Protein AF-A0A2G5C436-F1 (afdb_monomer)

Foldseek 3Di:
DDQPPVNVVVVVVVVVVVVVPPPPPPLPQWEWDKAKAKDWDWDQDPPPRWIKIKIKMKIFGQHQAKWAFKKKAFPQDDPVFKDWPDFDRIDTDGMAGHGGMDMGMTMIITDDFAKGWGFWIKIWTDTPVDPDIDIDTYDTDDIDRGSDPDDPPPPPDPVVVVVVVVVVVVVVVVPD

Mean predicted aligned error: 13.08 Å

Nearest PDB structures (foldseek):
  8b5l-assembly1_v  TM=7.371E-01  e=4.307E-11  Oryctolagus cuniculus
  8b6l-assembly1_F  TM=7.488E-01  e=8.072E-11  Homo sapiens
  8bf9-assembly1_B  TM=5.470E-01  e=1.691E-04  Ovis aries
  8ovb-assembly1_B  TM=5.383E-01  e=3.343E-03  Homo sapiens
  6qud-assembly1_A  TM=4.014E-01  e=1.526E-02  Bifidobacterium bifidum

Secondary structure (DSSP, 8-state):
-PPPHHHHHHHHHHHHHHHHHT-----------EEEEEEEEEEE-TTT--EEEEEEEEEEE-SSS-EEEEEEE-TT--TTTEEEEES-SEEEEEEE-TT-EEEEEEEEEE-S-EEE-PPPPEEEEEETTEEEEEEEEBPPPPPEEET--PPP-----THHHHHHHHHHHHHHTS--

Sequence (176 aa):
MAISKENFLLVVVALMLISCSTLSLAISDVGPFVVVHKKVSLNRLKSSGSEQVSVSIDIYNQGSATAYDVTLTDDSWTPDVFNLVSGNVTTSWERLDAGSLVSHSFVLESQVKGLFYGAPAVVKFRIPTKAALQEAYSTPILPLDILADRAPEKKFEWAKVRTIRKISFIFIHVWN

Solvent-accessible surface area (backbone atoms only — not comparable to full-atom values): 10229 Å² total; per-residue (Å²): 136,84,76,51,73,68,60,48,52,52,50,51,53,52,52,51,55,54,60,66,68,63,74,68,76,80,72,64,91,45,53,51,38,66,47,38,46,50,45,77,48,80,46,74,39,87,88,79,71,44,34,33,39,44,40,39,40,40,40,32,22,75,20,77,30,56,30,29,62,33,33,42,39,43,82,60,72,47,72,90,44,32,45,85,73,41,74,58,61,55,53,75,40,74,61,44,46,50,73,38,76,52,75,49,57,30,34,31,37,52,76,54,72,45,80,41,78,49,62,50,33,41,36,36,30,37,40,97,94,43,93,67,75,44,77,36,58,26,44,68,55,75,70,41,68,33,80,56,95,68,78,81,79,78,74,80,70,74,71,62,62,62,55,55,58,54,55,60,57,57,63,61,71,76,71,124

Organism: Aquilegia coerulea (NCBI:txid218851)

Structure (mmCIF, N/CA/C/O backbone):
data_AF-A0A2G5C436-F1
#
_entry.id   AF-A0A2G5C436-F1
#
loop_
_atom_site.group_PDB
_atom_site.id
_atom_site.type_symbol
_atom_site.label_atom_id
_atom_site.label_alt_id
_atom_site.label_comp_id
_atom_site.label_asym_id
_atom_site.label_entity_id
_atom_site.label_seq_id
_atom_site.pdbx_PDB_ins_code
_atom_site.Cartn_x
_atom_site.Cartn_y
_atom_site.Cartn_z
_atom_site.occupancy
_atom_site.B_iso_or_equiv
_atom_site.auth_seq_id
_atom_site.auth_comp_id
_atom_site.auth_asym_id
_atom_site.auth_atom_id
_atom_site.pdbx_PDB_model_num
ATOM 1 N N . MET A 1 1 ? 65.644 12.732 -14.914 1.00 52.31 1 MET A N 1
ATOM 2 C CA . MET A 1 1 ? 65.004 13.996 -15.336 1.00 52.31 1 MET A CA 1
ATOM 3 C C . MET A 1 1 ? 64.045 14.405 -14.227 1.00 52.31 1 MET A C 1
ATOM 5 O O . MET A 1 1 ? 63.063 13.708 -14.015 1.00 52.31 1 MET A O 1
ATOM 9 N N . ALA A 1 2 ? 64.407 15.402 -13.414 1.00 69.44 2 ALA A N 1
ATOM 10 C CA . ALA A 1 2 ? 63.614 15.808 -12.251 1.00 69.44 2 ALA A CA 1
ATOM 11 C C . ALA A 1 2 ? 62.437 16.681 -12.703 1.00 69.44 2 ALA A C 1
ATOM 13 O O . ALA A 1 2 ? 62.630 17.641 -13.446 1.00 69.44 2 ALA A O 1
ATOM 14 N N . ILE A 1 3 ? 61.224 16.332 -12.279 1.00 71.06 3 ILE A N 1
ATOM 15 C CA . ILE A 1 3 ? 60.027 17.138 -12.535 1.00 71.06 3 ILE A CA 1
ATOM 16 C C . ILE A 1 3 ? 60.117 18.383 -11.642 1.00 71.06 3 ILE A C 1
ATOM 18 O O . ILE A 1 3 ? 60.331 18.266 -10.434 1.00 71.06 3 ILE A O 1
ATOM 22 N N . SER A 1 4 ? 59.999 19.578 -12.227 1.00 81.69 4 SER A N 1
ATOM 23 C CA . SER A 1 4 ? 59.959 20.830 -11.462 1.00 81.69 4 SER A CA 1
ATOM 24 C C . SER A 1 4 ? 58.718 20.864 -10.560 1.00 81.69 4 SER A C 1
ATOM 26 O O . SER A 1 4 ? 57.694 20.259 -10.874 1.00 81.69 4 SER A O 1
ATOM 28 N N . LYS A 1 5 ? 58.782 21.583 -9.431 1.00 75.75 5 LYS A N 1
ATOM 29 C CA . LYS A 1 5 ? 57.663 21.662 -8.469 1.00 75.75 5 LYS A CA 1
ATOM 30 C C . LYS A 1 5 ? 56.346 22.121 -9.114 1.00 75.75 5 LYS A C 1
ATOM 32 O O . LYS A 1 5 ? 55.287 21.633 -8.738 1.00 75.75 5 LYS A O 1
ATOM 37 N N . GLU A 1 6 ? 56.419 23.005 -10.106 1.00 78.81 6 GLU A N 1
ATOM 38 C CA . GLU A 1 6 ? 55.258 23.507 -10.855 1.00 78.81 6 GLU A CA 1
ATOM 39 C C . GLU A 1 6 ? 54.637 22.425 -11.749 1.00 78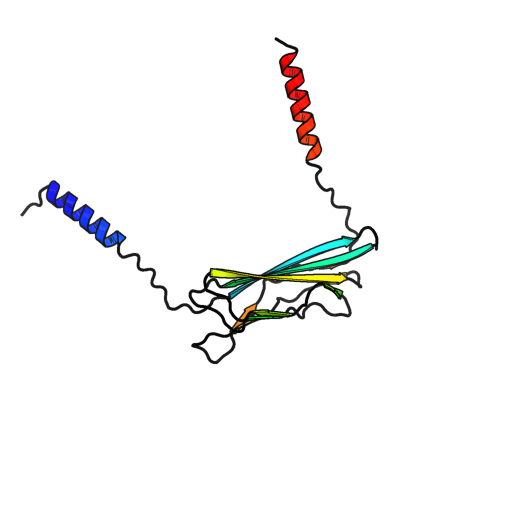.81 6 GLU A C 1
ATOM 41 O O . GLU A 1 6 ? 53.423 22.224 -11.735 1.00 78.81 6 GLU A O 1
ATOM 46 N N . ASN A 1 7 ? 55.468 21.639 -12.440 1.00 78.94 7 ASN A N 1
ATOM 47 C CA . ASN A 1 7 ? 55.005 20.515 -13.255 1.00 78.94 7 ASN A CA 1
ATOM 48 C C . ASN A 1 7 ? 54.437 19.384 -12.384 1.00 78.94 7 ASN A C 1
ATOM 50 O O . ASN A 1 7 ? 53.489 18.715 -12.785 1.00 78.94 7 ASN A O 1
ATOM 54 N N . PHE A 1 8 ? 54.974 19.191 -11.177 1.00 81.06 8 PHE A N 1
ATOM 55 C CA . PHE A 1 8 ? 54.447 18.225 -10.213 1.00 81.06 8 PHE A CA 1
ATOM 56 C C . PHE A 1 8 ? 53.050 18.625 -9.718 1.00 81.06 8 PHE A C 1
ATOM 58 O O . PHE A 1 8 ? 52.150 17.788 -9.679 1.00 81.06 8 PHE A O 1
ATOM 65 N N . LEU A 1 9 ? 52.841 19.909 -9.410 1.00 82.31 9 LEU A N 1
ATOM 66 C CA . LEU A 1 9 ? 51.537 20.426 -8.991 1.00 82.31 9 LEU A CA 1
ATOM 67 C C . LEU A 1 9 ? 50.486 20.278 -10.102 1.00 82.31 9 LEU A C 1
ATOM 69 O O . LEU A 1 9 ? 49.375 19.824 -9.837 1.00 82.31 9 LEU A O 1
ATOM 73 N N . LEU A 1 10 ? 50.848 20.595 -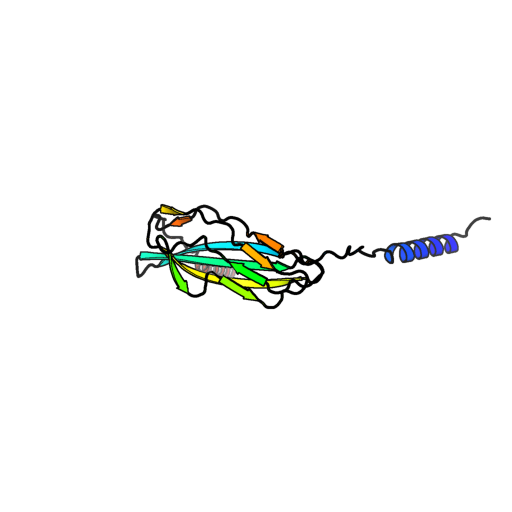11.348 1.00 83.06 10 LEU A N 1
ATOM 74 C CA . LEU A 1 10 ? 49.960 20.438 -12.504 1.00 83.06 10 LEU A CA 1
ATOM 75 C C . LEU A 1 10 ? 49.560 18.975 -12.734 1.00 83.06 10 LEU A C 1
ATOM 77 O O . LEU A 1 10 ? 48.395 18.698 -13.014 1.00 83.06 10 LEU A O 1
ATOM 81 N N . VAL A 1 11 ? 50.489 18.033 -12.555 1.00 84.88 11 VAL A N 1
ATOM 82 C CA . VAL A 1 11 ? 50.205 16.593 -12.659 1.00 84.88 11 VAL A CA 1
ATOM 83 C C . VAL A 1 11 ? 49.250 16.129 -11.555 1.00 84.88 11 VAL A C 1
ATOM 85 O O . VAL A 1 11 ? 48.317 15.380 -11.837 1.00 84.88 11 VAL A O 1
ATOM 88 N N . VAL A 1 12 ? 49.421 16.604 -10.317 1.00 84.44 12 VAL A N 1
ATOM 89 C CA . VAL A 1 12 ? 48.515 16.272 -9.201 1.00 84.44 12 VAL A CA 1
ATOM 90 C C . VAL A 1 12 ? 47.108 16.828 -9.437 1.00 84.44 12 VAL A C 1
ATOM 92 O O . VAL A 1 12 ? 46.127 16.115 -9.226 1.00 84.44 12 VAL A O 1
ATOM 95 N N . VAL A 1 13 ? 46.989 18.066 -9.924 1.00 83.19 13 VAL A N 1
ATOM 96 C CA . VAL A 1 13 ? 45.687 18.670 -10.256 1.00 83.19 13 VAL A CA 1
ATOM 97 C C . VAL A 1 13 ? 45.020 17.932 -11.420 1.00 83.19 13 VAL A C 1
ATOM 99 O O . VAL A 1 13 ? 43.831 17.633 -11.344 1.00 83.19 13 VAL A O 1
ATOM 102 N N . ALA A 1 14 ? 45.769 17.561 -12.460 1.00 80.25 14 ALA A N 1
ATOM 103 C CA . ALA A 1 14 ? 45.238 16.772 -13.570 1.00 80.25 14 ALA A CA 1
ATOM 104 C C . ALA A 1 14 ? 44.733 15.391 -13.106 1.00 80.25 14 ALA A C 1
ATOM 106 O O . ALA A 1 14 ? 43.640 14.979 -13.487 1.00 80.25 14 ALA A O 1
ATOM 107 N N . LEU A 1 15 ? 45.470 14.706 -12.224 1.00 76.94 15 LEU A N 1
ATOM 108 C CA . LEU A 1 15 ? 45.058 13.423 -11.639 1.00 76.94 15 LEU A CA 1
ATOM 109 C C . LEU A 1 15 ? 43.809 13.549 -10.750 1.00 76.94 15 LEU A C 1
ATOM 111 O O . LEU A 1 15 ? 42.947 12.671 -10.788 1.00 76.94 15 LEU A O 1
ATOM 115 N N . MET A 1 16 ? 43.673 14.642 -9.992 1.00 75.81 16 MET A N 1
ATOM 116 C CA . MET A 1 16 ? 42.469 14.963 -9.207 1.00 75.81 16 MET A CA 1
ATOM 117 C C . MET A 1 16 ? 41.248 15.232 -10.100 1.00 75.81 16 MET A C 1
ATOM 119 O O . MET A 1 16 ? 40.149 14.778 -9.796 1.00 75.81 16 MET A O 1
ATOM 123 N N . LEU A 1 17 ? 41.422 15.918 -11.233 1.00 70.75 17 LEU A N 1
ATOM 124 C CA . LEU A 1 17 ? 40.330 16.174 -12.181 1.00 70.75 17 LEU A CA 1
ATOM 125 C C . LEU A 1 17 ? 39.901 14.899 -12.924 1.00 70.75 17 LEU A C 1
ATOM 127 O O . LEU A 1 17 ? 38.705 14.671 -13.105 1.00 70.75 17 LEU A O 1
ATOM 131 N N . ILE A 1 18 ? 40.855 14.035 -13.286 1.00 69.12 18 ILE A N 1
ATOM 132 C CA . ILE A 1 18 ? 40.574 12.735 -13.914 1.00 69.12 18 ILE A CA 1
ATOM 133 C C . ILE A 1 18 ? 39.844 11.813 -12.925 1.00 69.12 18 ILE A C 1
ATOM 135 O O . ILE A 1 18 ? 38.812 11.245 -13.277 1.00 69.12 18 ILE A O 1
ATOM 139 N N . SER A 1 19 ? 40.301 11.726 -11.671 1.00 61.81 19 SER A N 1
ATOM 140 C CA . SER A 1 19 ? 39.638 10.913 -10.634 1.00 61.81 19 SER A CA 1
ATOM 141 C C . SER A 1 19 ? 38.259 11.445 -10.221 1.00 61.81 19 SER A C 1
ATOM 143 O O . SER A 1 19 ? 37.378 10.652 -9.892 1.00 61.81 19 SER A O 1
ATOM 145 N N . CYS A 1 20 ? 38.021 12.758 -10.309 1.00 58.38 20 CYS A N 1
ATOM 146 C CA . CYS A 1 20 ? 36.702 13.352 -10.065 1.00 58.38 20 CYS A CA 1
ATOM 147 C C . CYS A 1 20 ? 35.685 12.998 -11.170 1.00 58.38 20 CYS A C 1
ATOM 149 O O . CYS A 1 20 ? 34.489 12.885 -10.909 1.00 58.38 20 CYS A O 1
ATOM 151 N N . SER A 1 21 ? 36.153 12.756 -12.400 1.00 59.31 21 SER A N 1
ATOM 152 C CA . SER A 1 21 ? 35.287 12.424 -13.543 1.00 59.31 21 SER A CA 1
ATOM 153 C C . SER A 1 21 ? 34.899 10.943 -13.658 1.00 59.31 21 SER A C 1
ATOM 155 O O . SER A 1 21 ? 33.990 10.614 -14.416 1.00 59.31 21 SER A O 1
ATOM 157 N N . THR A 1 22 ? 35.526 10.041 -12.892 1.00 55.06 22 THR A N 1
ATOM 158 C CA . THR A 1 22 ? 35.235 8.594 -12.946 1.00 55.06 22 THR A CA 1
ATOM 159 C C . THR A 1 22 ? 34.167 8.120 -11.961 1.00 55.06 22 THR A C 1
ATOM 161 O O . THR A 1 22 ? 33.984 6.914 -11.812 1.00 55.06 22 THR A O 1
ATOM 164 N N . LEU A 1 23 ? 33.403 9.017 -11.326 1.00 54.59 23 LEU A N 1
ATOM 165 C CA . LEU A 1 23 ? 32.194 8.620 -10.597 1.00 54.59 23 LEU A CA 1
ATOM 166 C C . LEU A 1 23 ? 31.040 8.347 -11.579 1.00 54.59 23 LEU A C 1
ATOM 168 O O . LEU A 1 23 ? 29.970 8.945 -11.505 1.00 54.59 23 LEU A O 1
ATOM 172 N N . SER A 1 24 ? 31.256 7.431 -12.522 1.00 56.19 24 SER A N 1
ATOM 173 C CA . SER A 1 24 ? 30.138 6.737 -13.142 1.00 56.19 24 SER A CA 1
ATOM 174 C C . SER A 1 24 ? 29.608 5.794 -12.071 1.00 56.19 24 SER A C 1
ATOM 176 O O . SER A 1 24 ? 30.211 4.764 -11.771 1.00 56.19 24 SER A O 1
ATOM 178 N N . LEU A 1 25 ? 28.500 6.180 -11.437 1.00 57.94 25 LEU A N 1
ATOM 179 C CA . LEU A 1 25 ? 27.628 5.197 -10.817 1.00 57.94 25 LEU A CA 1
ATOM 180 C C . LEU A 1 25 ? 27.307 4.216 -11.940 1.00 57.94 25 LEU A C 1
ATOM 182 O O . LEU A 1 25 ? 26.608 4.571 -12.888 1.00 57.94 25 LEU A O 1
ATOM 186 N N . ALA A 1 26 ? 27.876 3.015 -11.870 1.00 49.06 26 ALA A N 1
ATOM 187 C CA . ALA A 1 26 ? 27.355 1.889 -12.609 1.00 49.06 26 ALA A CA 1
ATOM 188 C C . ALA A 1 26 ? 25.936 1.687 -12.076 1.00 49.06 26 ALA A C 1
ATOM 190 O O . ALA A 1 26 ? 25.713 0.959 -11.112 1.00 49.06 26 ALA A O 1
ATOM 191 N N . ILE A 1 27 ? 24.982 2.408 -12.663 1.00 55.03 27 ILE A N 1
ATOM 192 C CA . ILE A 1 27 ? 23.582 2.045 -12.627 1.00 55.03 27 ILE A CA 1
ATOM 193 C C . ILE A 1 27 ? 23.584 0.767 -13.460 1.00 55.03 27 ILE A C 1
ATOM 195 O O . ILE A 1 27 ? 23.421 0.793 -14.678 1.00 55.03 27 ILE A O 1
ATOM 199 N N . SER A 1 28 ? 23.895 -0.366 -12.820 1.00 55.19 28 SER A N 1
ATOM 200 C CA . SER A 1 28 ? 23.348 -1.632 -13.284 1.00 55.19 28 SER A CA 1
ATOM 201 C C . SER A 1 28 ? 21.886 -1.334 -13.580 1.00 55.19 28 SER A C 1
ATOM 203 O O . SER A 1 28 ? 21.264 -0.628 -12.796 1.00 55.19 28 SER A O 1
ATOM 205 N N . ASP A 1 29 ? 21.381 -1.738 -1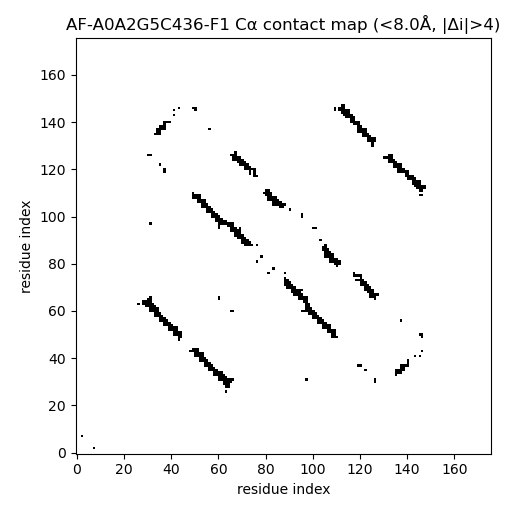4.740 1.00 59.41 29 ASP A N 1
ATOM 206 C CA . ASP A 1 29 ? 19.995 -1.505 -15.147 1.00 59.41 29 ASP A CA 1
ATOM 207 C C . ASP A 1 29 ? 19.063 -2.201 -14.137 1.00 59.41 29 ASP A C 1
ATOM 209 O O . ASP A 1 29 ? 18.643 -3.349 -14.297 1.00 59.41 29 ASP A O 1
ATOM 213 N N . VAL A 1 30 ? 18.873 -1.557 -12.983 1.00 74.69 30 VAL A N 1
ATOM 214 C CA . VAL A 1 30 ? 18.104 -2.062 -11.866 1.00 74.69 30 VAL A CA 1
ATOM 215 C C . VAL A 1 30 ? 16.697 -1.652 -12.232 1.00 74.69 30 VAL A C 1
ATOM 217 O O . VAL A 1 30 ? 16.336 -0.473 -12.200 1.00 74.69 30 VAL A O 1
ATOM 220 N N . GLY A 1 31 ? 15.907 -2.631 -12.661 1.00 90.38 31 GLY A N 1
ATOM 221 C CA . GLY A 1 31 ? 14.485 -2.434 -12.902 1.00 90.38 31 GLY A CA 1
ATOM 222 C C . GLY A 1 31 ? 13.776 -1.774 -11.703 1.00 90.38 31 GLY A C 1
ATOM 223 O O . GLY A 1 31 ? 14.389 -1.486 -10.671 1.00 90.38 31 GLY A O 1
ATOM 224 N N . PRO A 1 32 ? 12.462 -1.537 -11.790 1.00 95.31 32 PRO A N 1
ATOM 225 C CA . PRO A 1 32 ? 11.721 -1.003 -10.652 1.00 95.31 32 PRO A CA 1
ATOM 226 C C . PRO A 1 32 ? 11.972 -1.829 -9.382 1.00 95.31 32 PRO A C 1
ATOM 228 O O . PRO A 1 32 ? 11.980 -3.063 -9.415 1.00 95.31 32 PRO A O 1
ATOM 231 N N . PHE A 1 33 ? 12.149 -1.134 -8.262 1.00 95.31 33 PHE A N 1
ATOM 232 C CA . PHE A 1 33 ? 12.309 -1.729 -6.941 1.00 95.31 33 PHE A CA 1
ATOM 233 C C . PHE A 1 33 ? 11.285 -1.086 -6.013 1.00 95.31 33 PHE A C 1
ATOM 235 O O . PHE A 1 33 ? 11.443 0.052 -5.574 1.00 95.31 33 PHE A O 1
ATOM 242 N N . VAL A 1 34 ? 10.187 -1.802 -5.785 1.00 97.62 34 VAL A N 1
ATOM 243 C CA . VAL A 1 34 ? 9.021 -1.273 -5.080 1.00 97.62 34 VAL A CA 1
ATOM 244 C C . VAL A 1 34 ? 9.143 -1.553 -3.586 1.00 97.62 34 VAL A C 1
ATOM 246 O O . VAL A 1 34 ? 9.252 -2.702 -3.165 1.00 97.62 34 VAL A O 1
ATOM 249 N N . VAL A 1 35 ? 9.090 -0.491 -2.785 1.00 98.06 35 VAL A N 1
ATOM 250 C CA . VAL A 1 35 ? 9.066 -0.536 -1.321 1.00 98.06 35 VAL A CA 1
ATOM 251 C C . VAL A 1 35 ? 7.694 -0.080 -0.846 1.00 98.06 35 VAL A C 1
ATOM 253 O O . VAL A 1 35 ? 7.192 0.951 -1.292 1.00 98.06 35 VAL A O 1
ATOM 256 N N . VAL A 1 36 ? 7.093 -0.839 0.069 1.00 98.56 36 VAL A N 1
ATOM 257 C CA . VAL A 1 36 ? 5.721 -0.609 0.530 1.00 98.56 36 VAL A CA 1
ATOM 258 C C . VAL A 1 36 ? 5.707 -0.449 2.045 1.00 98.56 36 VAL A C 1
ATOM 260 O O . VAL A 1 36 ? 6.200 -1.301 2.785 1.00 98.56 36 VAL A O 1
ATOM 263 N N . HIS A 1 37 ? 5.113 0.636 2.523 1.00 98.25 37 HIS A N 1
ATOM 264 C CA . HIS A 1 37 ? 5.027 0.951 3.943 1.00 98.25 37 HIS A CA 1
ATOM 265 C C . HIS A 1 37 ? 3.567 1.090 4.366 1.00 98.25 37 HIS A C 1
ATOM 267 O O . HIS A 1 37 ? 2.864 1.988 3.908 1.00 98.25 37 HIS A O 1
ATOM 273 N N . LYS A 1 38 ? 3.115 0.195 5.251 1.00 97.69 38 LYS A N 1
ATOM 274 C CA . LYS A 1 38 ? 1.748 0.178 5.787 1.00 97.69 38 LYS A CA 1
ATOM 275 C C . LYS A 1 38 ? 1.743 0.776 7.188 1.00 97.69 38 LYS A C 1
ATOM 277 O O . LYS A 1 38 ? 2.453 0.309 8.077 1.00 97.69 38 LYS A O 1
ATOM 282 N N . LYS A 1 39 ? 0.907 1.792 7.379 1.00 96.69 39 LYS A N 1
ATOM 283 C CA . LYS A 1 39 ? 0.658 2.479 8.649 1.00 96.69 39 LYS A CA 1
ATOM 284 C C . LYS A 1 39 ? -0.793 2.277 9.039 1.00 96.69 39 LYS A C 1
ATOM 286 O O . LYS A 1 39 ? -1.685 2.398 8.198 1.00 96.69 39 LYS A O 1
ATOM 291 N N . VAL A 1 40 ? -1.022 2.027 10.321 1.00 96.38 40 VAL A N 1
ATOM 292 C CA . VAL A 1 40 ? -2.368 1.890 10.870 1.00 96.38 40 VAL A CA 1
ATOM 293 C C . VAL A 1 40 ? -2.475 2.673 12.166 1.00 96.38 40 VAL A C 1
ATOM 295 O O . VAL A 1 40 ? -1.573 2.622 13.002 1.00 96.38 40 VAL A O 1
ATOM 298 N N . SER A 1 41 ? -3.576 3.398 12.330 1.00 94.00 41 SER A N 1
ATOM 299 C CA . SER A 1 41 ? -3.912 4.091 13.569 1.00 94.00 41 SER A CA 1
ATOM 300 C C . SER A 1 41 ? -5.347 3.804 13.989 1.00 94.00 41 SER A C 1
ATOM 302 O O . SER A 1 41 ? -6.224 3.564 13.161 1.00 94.00 41 SER A O 1
ATOM 304 N N . LEU A 1 42 ? -5.568 3.818 15.303 1.00 93.06 42 LEU A N 1
ATOM 305 C CA . LEU A 1 42 ? -6.873 3.617 15.921 1.00 93.06 42 LEU A CA 1
ATOM 306 C C . LEU A 1 42 ? -7.376 4.945 16.472 1.00 93.06 42 LEU A C 1
ATOM 308 O O . LEU A 1 42 ? -6.625 5.680 17.117 1.00 93.06 42 LEU A O 1
ATOM 312 N N . ASN A 1 43 ? -8.645 5.246 16.228 1.00 91.12 43 ASN A N 1
ATOM 313 C CA . ASN A 1 43 ? -9.291 6.461 16.690 1.00 91.12 43 ASN A CA 1
ATOM 314 C C . ASN A 1 43 ? -10.673 6.144 17.262 1.00 91.12 43 ASN A C 1
ATOM 316 O O . ASN A 1 43 ? -11.606 5.825 16.526 1.00 91.12 43 ASN A O 1
ATOM 320 N N . ARG A 1 44 ? -10.819 6.279 18.581 1.00 88.19 44 ARG A N 1
ATOM 321 C CA . ARG A 1 44 ? -12.101 6.072 19.254 1.00 88.19 44 ARG A CA 1
ATOM 322 C C . ARG A 1 44 ? -12.982 7.313 19.140 1.00 88.19 44 ARG A C 1
ATOM 324 O O . ARG A 1 44 ? -12.642 8.390 19.640 1.00 88.19 44 ARG A O 1
ATOM 331 N N . LEU A 1 45 ? -14.142 7.153 18.514 1.00 84.69 45 LEU A N 1
ATOM 332 C CA . LEU A 1 45 ? -15.129 8.210 18.368 1.00 84.69 45 LEU A CA 1
ATOM 333 C C . LEU A 1 45 ? -15.883 8.412 19.681 1.00 84.69 45 LEU A C 1
ATOM 335 O O . LEU A 1 45 ? -16.562 7.523 20.188 1.00 84.69 45 LEU A O 1
ATOM 339 N N . LYS A 1 46 ? -15.789 9.624 20.231 1.00 79.69 46 LYS A N 1
ATOM 340 C CA . LYS A 1 46 ? -16.417 9.969 21.516 1.00 79.69 46 LYS A CA 1
ATOM 341 C C . LYS A 1 46 ? -17.947 9.941 21.474 1.00 79.69 46 LYS A C 1
ATOM 343 O O . LYS A 1 46 ? -18.564 9.739 22.510 1.00 79.69 46 LYS A O 1
ATOM 348 N N . SER A 1 47 ? -18.540 10.194 20.309 1.00 76.62 47 SER A N 1
ATOM 349 C CA . SER A 1 47 ? -19.989 10.310 20.125 1.00 76.62 47 SER A CA 1
ATOM 350 C C . SER A 1 47 ? -20.696 8.959 20.019 1.00 76.62 47 SER A C 1
ATOM 352 O O . SER A 1 47 ? -21.757 8.793 20.606 1.00 76.62 47 SER A O 1
ATOM 354 N N . SER A 1 48 ? -20.122 8.005 19.282 1.00 77.75 48 SER A N 1
ATOM 355 C CA . SER A 1 48 ? -20.700 6.673 19.046 1.00 77.75 48 SER A CA 1
ATOM 356 C C . SER A 1 48 ? -20.091 5.585 19.930 1.00 77.75 48 SER A C 1
ATOM 358 O O . SER A 1 48 ? -20.659 4.506 20.051 1.00 77.75 48 SER A O 1
ATOM 360 N N . GLY A 1 49 ? -18.921 5.832 20.527 1.00 80.31 49 GLY A N 1
ATOM 361 C CA . GLY A 1 49 ? -18.155 4.816 21.250 1.00 80.31 49 GLY A CA 1
ATOM 362 C C . GLY A 1 49 ? -17.453 3.798 20.345 1.00 80.31 49 GLY A C 1
ATOM 363 O O . GLY A 1 49 ? -16.669 3.004 20.869 1.00 80.31 49 GLY A O 1
ATOM 364 N N . SER A 1 50 ? -17.690 3.852 19.028 1.00 85.69 50 SER A N 1
ATOM 365 C CA . SER A 1 50 ? -17.036 3.014 18.026 1.00 85.69 50 SER A CA 1
ATOM 366 C C . SER A 1 50 ? -15.587 3.432 17.788 1.00 85.69 50 SER A C 1
ATOM 368 O O . SER A 1 50 ? -15.174 4.552 18.111 1.00 85.69 50 SER A O 1
ATOM 370 N N . GLU A 1 51 ? -14.784 2.518 17.253 1.00 91.94 51 GLU A N 1
ATOM 371 C CA . GLU A 1 51 ? -13.377 2.765 16.966 1.00 91.94 51 GLU A CA 1
ATOM 372 C C . GLU A 1 51 ? -13.120 2.651 15.467 1.00 91.94 51 GLU A C 1
ATOM 374 O O . GLU A 1 51 ? -13.418 1.644 14.828 1.00 91.94 51 GLU A O 1
ATOM 379 N N . GLN A 1 52 ? -12.584 3.727 14.899 1.00 94.94 52 GLN A N 1
ATOM 380 C CA . GLN A 1 52 ? -12.175 3.762 13.509 1.00 94.94 52 GLN A CA 1
ATOM 381 C C . GLN A 1 52 ? -10.720 3.342 13.375 1.00 94.94 52 GLN A C 1
ATOM 383 O O . GLN A 1 52 ? -9.859 3.765 14.152 1.00 94.94 52 GLN A O 1
ATOM 388 N N . VAL A 1 53 ? -10.451 2.547 12.349 1.00 95.50 53 VAL A N 1
ATOM 389 C CA . VAL A 1 53 ? -9.111 2.145 11.945 1.00 95.50 53 VAL A CA 1
ATOM 390 C C . VAL A 1 53 ? -8.773 2.877 10.659 1.00 95.50 53 VAL A C 1
ATOM 392 O O . VAL A 1 53 ? -9.406 2.662 9.628 1.00 95.50 53 VAL A O 1
ATOM 395 N N . SER A 1 54 ? -7.773 3.747 10.720 1.00 96.69 54 SER A N 1
ATOM 396 C CA . SER A 1 54 ? -7.273 4.466 9.552 1.00 96.69 54 SER A CA 1
ATOM 397 C C . SER A 1 54 ? -6.040 3.756 9.022 1.00 96.69 54 SER A C 1
ATOM 399 O O . SER A 1 54 ? -5.033 3.641 9.727 1.00 96.69 54 SER A O 1
ATOM 401 N N . VAL A 1 55 ? -6.108 3.302 7.774 1.00 97.69 55 VAL A N 1
ATOM 402 C CA . VAL A 1 55 ? -5.014 2.603 7.097 1.00 97.69 55 VAL A CA 1
ATOM 403 C C . VAL A 1 55 ? -4.441 3.511 6.016 1.00 97.69 55 VAL A C 1
ATOM 405 O O . VAL A 1 55 ? -5.179 4.128 5.248 1.00 97.69 55 VAL A O 1
ATOM 408 N N . SER A 1 56 ? -3.115 3.613 5.962 1.00 97.88 56 SER A N 1
ATOM 409 C CA . SER A 1 56 ? -2.387 4.353 4.929 1.00 97.88 56 SER A CA 1
ATOM 410 C C . SER A 1 56 ? -1.221 3.513 4.433 1.00 97.88 56 SER A C 1
ATOM 41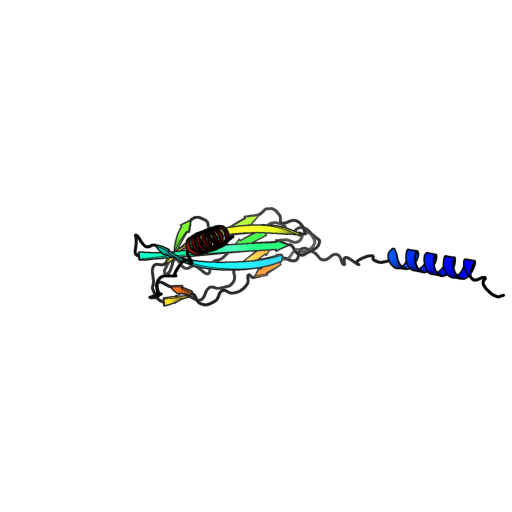2 O O . SER A 1 56 ? -0.430 3.007 5.232 1.00 97.88 56 SER A O 1
ATOM 414 N N . ILE A 1 57 ? -1.129 3.362 3.116 1.00 98.50 57 ILE A N 1
ATOM 415 C CA . ILE A 1 57 ? -0.113 2.558 2.449 1.00 98.50 57 ILE A CA 1
ATOM 416 C C . ILE A 1 57 ? 0.628 3.460 1.473 1.00 98.50 57 ILE A C 1
ATOM 418 O O . ILE A 1 57 ? 0.045 3.959 0.511 1.00 98.50 57 ILE A O 1
ATOM 422 N N . ASP A 1 58 ? 1.912 3.661 1.742 1.00 98.44 58 ASP A N 1
ATOM 423 C CA . ASP A 1 58 ? 2.813 4.415 0.880 1.00 98.44 58 ASP A CA 1
ATOM 424 C C . ASP A 1 58 ? 3.618 3.434 0.024 1.00 98.44 58 ASP A C 1
ATOM 426 O O . ASP A 1 58 ? 4.193 2.471 0.542 1.00 98.44 58 ASP A O 1
ATOM 430 N N . ILE A 1 59 ? 3.660 3.674 -1.284 1.00 98.62 59 ILE A N 1
ATOM 431 C CA . ILE A 1 59 ? 4.354 2.834 -2.261 1.00 98.62 59 ILE A CA 1
ATOM 432 C C . ILE A 1 59 ? 5.391 3.699 -2.964 1.00 98.62 59 ILE A C 1
ATOM 434 O O . ILE A 1 59 ? 5.054 4.699 -3.599 1.00 98.62 59 ILE A O 1
ATOM 438 N N . TYR A 1 60 ? 6.651 3.292 -2.862 1.00 98.12 60 TYR A N 1
ATOM 439 C CA . TYR A 1 60 ? 7.795 3.995 -3.426 1.00 98.12 60 TYR A CA 1
ATOM 440 C C . TYR A 1 60 ? 8.470 3.119 -4.466 1.00 98.12 60 TYR A C 1
ATOM 442 O O . TYR A 1 60 ? 8.772 1.957 -4.189 1.00 98.12 60 TYR A O 1
ATOM 450 N N . ASN A 1 61 ? 8.795 3.684 -5.623 1.00 97.62 61 ASN A N 1
ATOM 451 C CA . ASN A 1 61 ? 9.708 3.035 -6.553 1.00 97.62 61 ASN A CA 1
ATOM 452 C C . ASN A 1 61 ? 11.126 3.564 -6.325 1.00 97.62 61 ASN A C 1
ATOM 454 O O . ASN A 1 61 ? 11.484 4.642 -6.786 1.00 97.62 61 ASN A O 1
ATOM 458 N N . GLN A 1 62 ? 11.929 2.796 -5.600 1.00 96.06 62 GLN A N 1
ATOM 459 C CA . GLN A 1 62 ? 13.336 3.079 -5.307 1.00 96.06 62 GLN A CA 1
ATOM 460 C C . GLN A 1 62 ? 14.284 2.509 -6.383 1.00 96.06 62 GLN A C 1
ATOM 462 O O . GLN A 1 62 ? 15.501 2.564 -6.225 1.00 96.06 62 GLN A O 1
ATOM 467 N N . GLY A 1 63 ? 13.741 1.924 -7.458 1.00 93.56 63 GLY A N 1
ATOM 468 C CA . GLY A 1 63 ? 14.518 1.428 -8.595 1.00 93.56 63 GLY A CA 1
ATOM 469 C C . GLY A 1 63 ? 14.811 2.515 -9.628 1.00 93.56 63 GLY A C 1
ATOM 470 O O . GLY A 1 63 ? 14.349 3.649 -9.506 1.00 93.56 63 GLY A O 1
ATOM 471 N N . SER A 1 64 ? 15.549 2.154 -10.681 1.00 92.44 64 SER A N 1
ATOM 472 C CA . SER A 1 64 ? 15.917 3.079 -11.768 1.00 92.44 64 SER A CA 1
ATOM 473 C C . SER A 1 64 ? 14.994 3.040 -12.992 1.00 92.44 64 SER A C 1
ATOM 475 O O . SER A 1 64 ? 15.208 3.797 -13.934 1.00 92.44 64 SER A O 1
ATOM 477 N N . ALA A 1 65 ? 13.941 2.215 -12.982 1.00 94.31 65 ALA A N 1
ATOM 478 C CA . ALA A 1 65 ? 12.976 2.112 -14.080 1.00 94.31 65 ALA A CA 1
ATOM 479 C C . ALA A 1 65 ? 11.522 2.159 -13.589 1.00 94.31 65 ALA A C 1
ATOM 481 O O . ALA A 1 65 ? 11.238 1.868 -12.429 1.00 94.31 65 ALA A O 1
ATOM 482 N N . THR A 1 66 ? 10.594 2.507 -14.482 1.00 96.62 66 THR A N 1
ATOM 483 C CA . THR A 1 66 ? 9.152 2.599 -14.199 1.00 96.62 66 THR A CA 1
ATOM 484 C C . THR A 1 66 ? 8.523 1.217 -13.983 1.00 96.62 66 THR A C 1
ATOM 486 O O . THR A 1 66 ? 8.759 0.287 -14.757 1.00 96.62 66 THR A O 1
ATOM 489 N N . ALA A 1 67 ? 7.690 1.092 -12.947 1.00 97.44 67 ALA A N 1
ATOM 490 C CA . ALA A 1 67 ? 6.786 -0.043 -12.755 1.00 97.44 67 ALA A CA 1
ATOM 491 C C . ALA A 1 67 ? 5.441 0.248 -13.431 1.00 97.44 67 ALA A C 1
ATOM 493 O O . ALA A 1 67 ? 4.933 1.360 -13.306 1.00 97.44 67 ALA A O 1
ATOM 494 N N . TYR A 1 68 ? 4.856 -0.735 -14.111 1.00 97.62 68 TYR A N 1
ATOM 495 C CA . TYR A 1 68 ? 3.577 -0.586 -14.818 1.00 97.62 68 TYR A CA 1
ATOM 496 C C . TYR A 1 68 ? 2.490 -1.460 -14.200 1.00 97.62 68 TYR A C 1
ATOM 498 O O . TYR A 1 68 ? 2.802 -2.445 -13.528 1.00 97.62 68 TYR A O 1
ATOM 506 N N . ASP A 1 69 ? 1.228 -1.119 -14.459 1.00 97.50 69 ASP A N 1
ATOM 507 C CA . ASP A 1 69 ? 0.047 -1.864 -14.003 1.00 97.50 69 ASP A CA 1
ATOM 508 C C . ASP A 1 69 ? 0.103 -2.155 -12.487 1.00 97.50 69 ASP A C 1
ATOM 510 O O . ASP A 1 69 ? -0.116 -3.281 -12.029 1.00 97.50 69 ASP A O 1
ATOM 514 N N . VAL A 1 70 ? 0.476 -1.143 -11.698 1.00 98.31 70 VAL A N 1
ATOM 515 C CA . VAL A 1 70 ? 0.716 -1.281 -10.258 1.00 98.31 70 VAL A CA 1
ATOM 516 C C . VAL A 1 70 ? -0.620 -1.434 -9.546 1.00 98.31 70 VAL A C 1
ATOM 518 O O . VAL A 1 70 ? -1.442 -0.526 -9.565 1.00 98.31 70 VAL A O 1
ATOM 521 N N . THR A 1 71 ? -0.839 -2.564 -8.884 1.00 98.44 71 THR A N 1
ATOM 522 C CA . THR A 1 71 ? -2.081 -2.873 -8.165 1.00 98.44 71 THR A CA 1
ATOM 523 C C . THR A 1 71 ? -1.780 -3.163 -6.704 1.00 98.44 71 THR A C 1
ATOM 525 O O . THR A 1 71 ? -1.000 -4.063 -6.405 1.00 98.44 71 THR A O 1
ATOM 528 N N . LEU A 1 72 ? -2.410 -2.425 -5.795 1.00 98.50 72 LEU A N 1
ATOM 529 C CA . LEU A 1 72 ? -2.359 -2.640 -4.350 1.00 98.50 72 LEU A CA 1
ATOM 530 C C . LEU A 1 72 ? -3.595 -3.419 -3.899 1.00 98.50 72 LEU A C 1
ATOM 532 O O . LEU A 1 72 ? -4.708 -3.078 -4.292 1.00 98.50 72 LEU A O 1
ATOM 536 N N . THR A 1 73 ? -3.415 -4.426 -3.048 1.00 98.00 73 THR A N 1
ATOM 537 C CA . THR A 1 73 ? -4.496 -5.162 -2.377 1.00 98.00 73 THR A CA 1
ATOM 538 C C . THR A 1 73 ? -4.149 -5.395 -0.908 1.00 98.00 73 THR A C 1
ATOM 540 O O . THR A 1 73 ? -3.072 -5.903 -0.597 1.00 98.00 73 THR A O 1
ATOM 543 N N . ASP A 1 74 ? -5.060 -5.029 -0.010 1.00 96.81 74 ASP A N 1
ATOM 544 C CA . ASP A 1 74 ? -4.964 -5.277 1.432 1.00 96.81 74 ASP A CA 1
ATOM 545 C C . ASP A 1 74 ? -6.215 -6.016 1.930 1.00 96.81 74 ASP A C 1
ATOM 547 O O . ASP A 1 74 ? -7.133 -5.429 2.495 1.00 96.81 74 ASP A O 1
ATOM 551 N N . ASP A 1 75 ? -6.269 -7.320 1.689 1.00 92.00 75 ASP A N 1
ATOM 552 C CA . ASP A 1 75 ? -7.403 -8.201 2.001 1.00 92.00 75 ASP A CA 1
ATOM 553 C C . ASP A 1 75 ? -7.433 -8.689 3.461 1.00 92.00 75 ASP A C 1
ATOM 555 O O . ASP A 1 75 ? -8.298 -9.474 3.846 1.00 92.00 75 ASP A O 1
ATOM 559 N N . SER A 1 76 ? -6.529 -8.181 4.303 1.00 92.00 76 SER A N 1
ATOM 560 C CA . SER A 1 76 ? -6.449 -8.548 5.721 1.00 92.00 76 SER A CA 1
ATOM 561 C C . SER A 1 76 ? -7.658 -8.103 6.559 1.00 92.00 76 SER A C 1
ATOM 563 O O . SER A 1 76 ? -7.850 -8.586 7.674 1.00 92.00 76 SER A O 1
ATOM 565 N N . TRP A 1 77 ? -8.481 -7.196 6.034 1.00 93.81 77 TRP A N 1
ATOM 566 C CA . TRP A 1 77 ? -9.588 -6.555 6.742 1.00 93.81 77 TRP A CA 1
ATOM 567 C C . TRP A 1 77 ? -10.915 -7.269 6.466 1.00 93.81 77 TRP A C 1
ATOM 569 O O . TRP A 1 77 ? -11.629 -6.940 5.520 1.00 93.81 77 TRP A O 1
ATOM 579 N N . THR A 1 78 ? -11.244 -8.265 7.290 1.00 90.75 78 THR A N 1
ATOM 580 C CA . THR A 1 78 ? -12.451 -9.081 7.103 1.00 90.75 78 THR A CA 1
ATOM 581 C C . THR A 1 78 ? -13.732 -8.356 7.540 1.00 90.75 78 THR A C 1
ATOM 583 O O . THR A 1 78 ? -13.726 -7.656 8.560 1.00 90.75 78 THR A O 1
ATOM 586 N N . PRO A 1 79 ? -14.858 -8.562 6.825 1.00 90.94 79 PRO A N 1
ATOM 587 C CA . PRO A 1 79 ? -16.138 -7.919 7.135 1.00 90.94 79 PRO A CA 1
ATOM 588 C C . PRO A 1 79 ? -16.733 -8.352 8.484 1.00 90.94 79 PRO A C 1
ATOM 590 O O . PRO A 1 79 ? -17.523 -7.621 9.071 1.00 90.94 79 PRO A O 1
ATOM 593 N N . ASP A 1 80 ? -16.322 -9.510 9.011 1.00 90.94 80 ASP A N 1
ATOM 594 C CA . ASP A 1 80 ? -16.759 -9.999 10.326 1.00 90.94 80 ASP A CA 1
ATOM 595 C C . ASP A 1 80 ? -16.220 -9.140 11.485 1.00 90.94 80 ASP A C 1
ATOM 597 O O . ASP A 1 80 ? -16.800 -9.116 12.571 1.00 90.94 80 ASP A O 1
ATOM 601 N N . VAL A 1 81 ? -15.098 -8.442 11.271 1.00 91.62 81 VAL A N 1
ATOM 602 C CA . VAL A 1 81 ? -14.426 -7.616 12.289 1.00 91.62 81 VAL A CA 1
ATOM 603 C C . VAL A 1 81 ? -14.524 -6.127 11.959 1.00 91.62 81 VAL A C 1
ATOM 605 O O . VAL A 1 81 ? -14.612 -5.303 12.874 1.00 91.62 81 VAL A O 1
ATOM 608 N N . PHE A 1 82 ? -14.527 -5.772 10.673 1.00 94.88 82 PHE A N 1
ATOM 609 C CA . PHE A 1 82 ? -14.446 -4.394 10.202 1.00 94.88 82 PHE A CA 1
ATOM 610 C C . PHE A 1 82 ? -15.470 -4.083 9.120 1.00 94.88 82 PHE A C 1
ATOM 612 O O . PHE A 1 82 ? -15.589 -4.803 8.137 1.00 94.88 82 PHE A O 1
ATOM 619 N N . ASN A 1 83 ? -16.100 -2.921 9.229 1.00 95.12 83 ASN A N 1
ATOM 620 C CA . ASN A 1 83 ? -16.905 -2.351 8.157 1.00 95.12 83 ASN A CA 1
ATOM 621 C C . ASN A 1 83 ? -16.124 -1.255 7.436 1.00 95.12 83 ASN A C 1
ATOM 623 O O . ASN A 1 83 ? -15.547 -0.377 8.075 1.00 95.12 83 ASN A O 1
ATOM 627 N N . LEU A 1 84 ? -16.115 -1.284 6.103 1.00 96.00 84 LEU A N 1
ATOM 628 C CA . LEU A 1 84 ? -15.491 -0.236 5.300 1.00 96.00 84 LEU A CA 1
ATOM 629 C C . LEU A 1 84 ? -16.336 1.041 5.354 1.00 96.00 84 LEU A C 1
ATOM 631 O O . LEU A 1 84 ? -17.490 1.047 4.932 1.00 96.00 84 LEU A O 1
ATOM 635 N N . VAL A 1 85 ? -15.749 2.120 5.868 1.00 95.06 85 VAL A N 1
ATOM 636 C CA . VAL A 1 85 ? -16.399 3.433 5.999 1.00 95.06 85 VAL A CA 1
ATOM 637 C C . VAL A 1 85 ? -16.081 4.310 4.794 1.00 95.06 85 VAL A C 1
ATOM 639 O O . VAL A 1 85 ? -16.956 5.003 4.277 1.00 95.06 85 VAL A O 1
ATOM 642 N N . SER A 1 86 ? -14.821 4.315 4.353 1.00 95.69 86 SER A N 1
ATOM 643 C CA . SER A 1 86 ? -14.381 5.124 3.216 1.00 95.69 86 SER A CA 1
ATOM 644 C C . SER A 1 86 ? -13.157 4.540 2.516 1.00 95.69 86 SER A C 1
ATOM 646 O O . SER A 1 86 ? -12.340 3.853 3.129 1.00 95.69 86 SER A O 1
ATOM 648 N N . GLY A 1 87 ? -13.012 4.860 1.229 1.00 94.75 87 GLY A N 1
ATOM 649 C CA . GLY A 1 87 ? -11.945 4.329 0.382 1.00 94.75 87 GLY A CA 1
ATOM 650 C C . GLY A 1 87 ? -12.238 2.906 -0.092 1.00 94.75 87 GLY A C 1
ATOM 651 O O . GLY A 1 87 ? -13.382 2.470 -0.086 1.00 94.75 87 GLY A O 1
ATOM 652 N N . ASN A 1 88 ? -11.194 2.201 -0.523 1.00 96.12 88 ASN A N 1
ATOM 653 C CA . ASN A 1 88 ? -11.246 0.802 -0.952 1.00 96.12 88 ASN A CA 1
ATOM 654 C C . ASN A 1 88 ? -10.005 0.073 -0.434 1.00 96.12 88 ASN A C 1
ATOM 656 O O . ASN A 1 88 ? -8.950 0.685 -0.313 1.00 96.12 88 ASN A O 1
ATOM 660 N N . VAL A 1 89 ? -10.087 -1.233 -0.192 1.00 96.19 89 VAL A N 1
ATOM 661 C CA . VAL A 1 89 ? -8.910 -2.048 0.183 1.00 96.19 89 VAL A CA 1
ATOM 662 C C . VAL A 1 89 ? -7.991 -2.368 -1.004 1.00 96.19 89 VAL A C 1
ATOM 664 O O . VAL A 1 89 ? -6.858 -2.815 -0.825 1.00 96.19 89 VAL A O 1
ATOM 667 N N . THR A 1 90 ? -8.472 -2.103 -2.220 1.00 97.56 90 THR A N 1
ATOM 668 C CA . THR A 1 90 ? -7.761 -2.316 -3.481 1.00 97.56 90 THR A CA 1
ATOM 669 C C . THR A 1 90 ? -7.752 -1.029 -4.294 1.00 97.56 90 THR A C 1
ATOM 671 O O . THR A 1 90 ? -8.746 -0.302 -4.339 1.00 97.56 90 THR A O 1
ATOM 674 N N . THR A 1 91 ? -6.633 -0.752 -4.954 1.00 98.12 91 THR A N 1
ATOM 675 C CA . THR A 1 91 ? -6.493 0.362 -5.899 1.00 98.12 91 THR A CA 1
ATOM 676 C C . THR A 1 91 ? -5.407 0.047 -6.927 1.00 98.12 91 THR A C 1
ATOM 678 O O . THR A 1 91 ? -4.592 -0.855 -6.719 1.00 98.12 91 THR A O 1
ATOM 681 N N . SER A 1 92 ? -5.386 0.778 -8.037 1.00 98.25 92 SER A N 1
ATOM 682 C CA . SER A 1 92 ? -4.426 0.568 -9.118 1.00 98.25 92 SER A CA 1
ATOM 683 C C . SER A 1 92 ? -3.953 1.877 -9.735 1.00 98.25 92 SER A C 1
ATOM 685 O O . SER A 1 92 ? -4.726 2.826 -9.865 1.00 98.25 92 SER A O 1
ATOM 687 N N . TRP A 1 93 ? -2.708 1.881 -10.197 1.00 98.50 93 TRP A N 1
ATOM 688 C CA . TRP A 1 93 ? -2.080 2.964 -10.939 1.00 98.50 93 TRP A CA 1
ATOM 689 C C . TRP A 1 93 ? -1.489 2.415 -12.234 1.00 98.50 93 TRP A C 1
ATOM 691 O O . TRP A 1 93 ? -0.857 1.361 -12.241 1.00 98.50 93 TRP A O 1
ATOM 701 N N . GLU A 1 94 ? -1.662 3.153 -13.330 1.00 97.94 94 GLU A N 1
ATOM 702 C CA . GLU A 1 94 ? -1.126 2.773 -14.644 1.00 97.94 94 GLU A CA 1
ATOM 703 C C . GLU A 1 94 ? 0.398 2.603 -14.606 1.00 97.94 94 GLU A C 1
ATOM 705 O O . GLU A 1 94 ? 0.951 1.663 -15.179 1.00 97.94 94 GLU A O 1
ATOM 710 N N . ARG A 1 95 ? 1.083 3.500 -13.889 1.00 96.94 95 ARG A N 1
ATOM 711 C CA . ARG A 1 9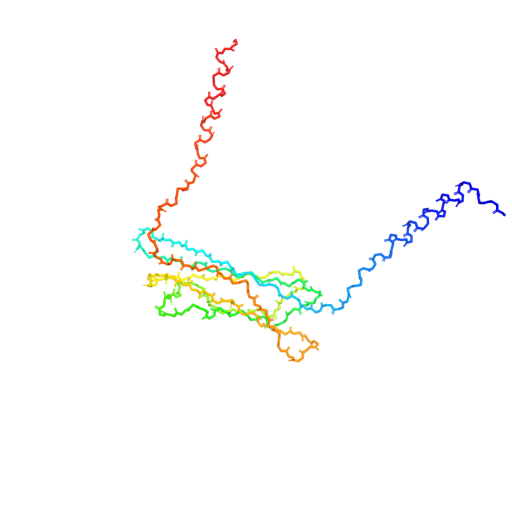5 ? 2.533 3.472 -13.740 1.00 96.94 95 ARG A CA 1
ATOM 712 C C . ARG A 1 95 ? 3.005 4.123 -12.445 1.00 96.94 95 ARG A C 1
ATOM 714 O O . ARG A 1 95 ? 2.324 4.981 -11.886 1.00 96.94 95 ARG A O 1
ATOM 721 N N . LEU A 1 96 ? 4.209 3.751 -12.030 1.00 98.06 96 LEU A N 1
ATOM 722 C CA . LEU A 1 96 ? 4.961 4.354 -10.936 1.00 98.06 96 LEU A CA 1
ATOM 723 C C . LEU A 1 96 ? 6.406 4.581 -11.396 1.00 98.06 96 LEU A C 1
ATOM 725 O O . LEU A 1 96 ? 7.206 3.645 -11.492 1.00 98.06 96 LEU A O 1
ATOM 729 N N . ASP A 1 97 ? 6.725 5.832 -11.718 1.00 97.56 97 ASP A N 1
ATOM 730 C CA . ASP A 1 97 ? 8.026 6.233 -12.256 1.00 97.56 97 ASP A CA 1
ATOM 731 C C . ASP A 1 97 ? 9.157 6.056 -11.232 1.00 97.56 97 ASP A C 1
ATOM 733 O O . ASP A 1 97 ? 8.923 6.010 -10.021 1.00 97.56 97 ASP A O 1
ATOM 737 N N . ALA A 1 98 ? 10.396 5.942 -11.711 1.00 96.25 98 ALA A N 1
ATOM 738 C CA . ALA A 1 98 ? 11.572 5.837 -10.849 1.00 96.25 98 ALA A CA 1
ATOM 739 C C . ALA A 1 98 ? 11.666 7.039 -9.889 1.00 96.25 98 ALA A C 1
ATOM 741 O O . ALA A 1 98 ? 11.515 8.190 -10.299 1.00 96.25 98 ALA A O 1
ATOM 742 N N . GLY A 1 99 ? 11.883 6.772 -8.601 1.00 95.69 99 GLY A N 1
ATOM 743 C CA . GLY A 1 99 ? 11.936 7.787 -7.545 1.00 95.69 99 GLY A CA 1
ATOM 744 C C . GLY A 1 99 ? 10.582 8.380 -7.133 1.00 95.69 99 GLY A C 1
ATOM 745 O O . GLY A 1 99 ? 10.549 9.246 -6.259 1.00 95.69 99 GLY A O 1
ATOM 746 N N . SER A 1 100 ? 9.467 7.945 -7.730 1.00 97.94 100 SER A N 1
ATOM 747 C CA . SER A 1 100 ? 8.133 8.459 -7.402 1.00 97.94 100 SER A CA 1
ATOM 748 C C . SER A 1 100 ? 7.476 7.729 -6.222 1.00 97.94 100 SER A C 1
ATOM 750 O O . SER A 1 100 ? 7.875 6.626 -5.829 1.00 97.94 100 SER A O 1
ATOM 752 N N . LEU A 1 101 ? 6.448 8.372 -5.660 1.00 97.75 101 LEU A N 1
ATOM 753 C CA . LEU A 1 101 ? 5.605 7.851 -4.589 1.00 97.75 101 LEU A CA 1
ATOM 754 C C . LEU A 1 101 ? 4.131 8.007 -4.957 1.00 97.75 101 LEU A C 1
ATOM 756 O O . LEU A 1 101 ? 3.699 9.073 -5.394 1.00 97.75 101 LEU A O 1
ATOM 760 N N . VAL A 1 102 ? 3.358 6.967 -4.663 1.00 98.56 102 VAL A N 1
ATOM 761 C CA . VAL A 1 102 ? 1.903 7.046 -4.519 1.00 98.56 102 VAL A CA 1
ATOM 762 C C . VAL A 1 102 ? 1.499 6.640 -3.105 1.00 98.56 102 VAL A C 1
ATOM 764 O O . VAL A 1 102 ? 2.184 5.857 -2.446 1.00 98.56 102 VAL A O 1
ATOM 767 N N . SER A 1 103 ? 0.384 7.182 -2.625 1.00 97.94 103 SER A N 1
ATOM 768 C CA . SER A 1 103 ? -0.185 6.829 -1.327 1.00 97.94 103 SER A CA 1
ATOM 769 C C . SER A 1 103 ? -1.662 6.515 -1.493 1.00 97.94 103 SER A C 1
ATOM 771 O O . SER A 1 103 ? -2.356 7.154 -2.288 1.00 97.94 103 SER A O 1
ATOM 773 N N . HIS A 1 104 ? -2.131 5.524 -0.747 1.00 98.38 104 HIS A N 1
ATOM 774 C CA . HIS A 1 104 ? -3.531 5.129 -0.699 1.00 98.38 104 HIS A CA 1
ATOM 775 C C . HIS A 1 104 ? -3.990 5.003 0.745 1.00 98.38 104 HIS A C 1
ATOM 777 O O . HIS A 1 104 ? -3.238 4.545 1.608 1.00 98.38 104 HIS A O 1
ATOM 783 N N . SER A 1 105 ? -5.227 5.404 1.013 1.00 97.94 105 SER A N 1
ATOM 784 C CA . SER A 1 105 ? -5.804 5.329 2.348 1.00 97.94 105 SER A CA 1
ATOM 785 C C . SER A 1 105 ? -7.270 4.934 2.316 1.00 97.94 105 SER A C 1
ATOM 787 O O . SER A 1 105 ? -8.003 5.194 1.360 1.00 97.94 105 SER A O 1
ATOM 789 N N . PHE A 1 106 ? -7.686 4.280 3.391 1.00 98.06 106 PHE A N 1
ATOM 790 C CA . PHE A 1 106 ? -9.066 3.892 3.631 1.00 98.06 106 PHE A CA 1
ATOM 791 C C . PHE A 1 106 ? -9.328 3.850 5.135 1.00 98.06 106 PHE A C 1
ATOM 793 O O . PHE A 1 106 ? -8.401 3.773 5.951 1.00 98.06 106 PHE A O 1
ATOM 800 N N . VAL A 1 107 ? -10.603 3.949 5.496 1.00 97.56 107 VAL A N 1
ATOM 801 C CA . VAL A 1 107 ? -11.050 3.963 6.888 1.00 97.56 107 VAL A CA 1
ATOM 802 C C . VAL A 1 107 ? -12.044 2.840 7.102 1.00 97.56 107 VAL A C 1
ATOM 804 O O . VAL A 1 107 ? -12.979 2.656 6.321 1.00 97.56 107 VAL A O 1
ATOM 807 N N . LEU A 1 108 ? -11.839 2.115 8.191 1.00 96.56 108 LEU A N 1
ATOM 808 C CA . LEU A 1 108 ? -12.701 1.045 8.660 1.00 96.56 108 LEU A CA 1
ATOM 809 C C . LEU A 1 108 ? -13.314 1.425 10.008 1.00 96.56 108 LEU A C 1
ATOM 811 O O . LEU A 1 108 ? -12.747 2.222 10.754 1.00 96.56 108 LEU A O 1
ATOM 815 N N . GLU A 1 109 ? -14.433 0.810 10.352 1.00 95.44 109 GLU A N 1
ATOM 816 C CA . GLU A 1 109 ? -15.039 0.855 11.680 1.00 95.44 109 GLU A CA 1
ATOM 817 C C . GLU A 1 109 ? -15.055 -0.550 12.275 1.00 95.44 109 GLU A C 1
ATOM 819 O O . GLU A 1 109 ? -15.574 -1.487 11.661 1.00 95.44 109 GLU A O 1
ATOM 824 N N . SER A 1 110 ? -14.482 -0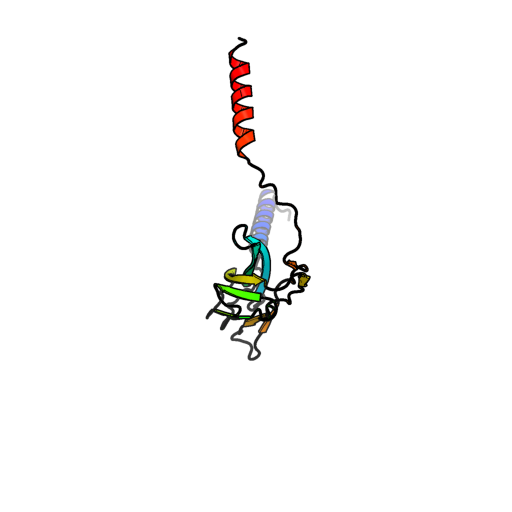.706 13.465 1.00 93.50 110 SER A N 1
ATOM 825 C CA . SER A 1 110 ? -14.437 -1.996 14.142 1.00 93.50 110 SER A CA 1
ATOM 826 C C . SER A 1 110 ? -15.776 -2.374 14.767 1.00 93.50 110 SER A C 1
ATOM 828 O O . SER A 1 110 ? -16.487 -1.541 15.331 1.00 93.50 110 SER A O 1
ATOM 830 N N . GLN A 1 111 ? -16.102 -3.661 14.681 1.00 89.44 111 GLN A N 1
ATOM 83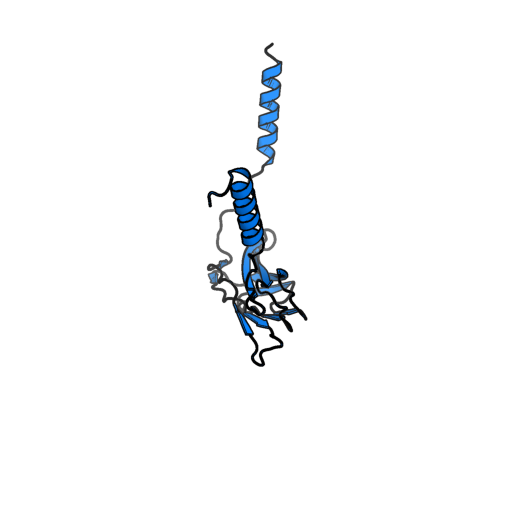1 C CA . GLN A 1 111 ? -17.333 -4.243 15.222 1.00 89.44 111 GLN A CA 1
ATOM 832 C C . GLN A 1 111 ? -17.070 -5.117 16.455 1.00 89.44 111 GLN A C 1
ATOM 834 O O . GLN A 1 111 ? -17.949 -5.292 17.297 1.00 89.44 111 GLN A O 1
ATOM 839 N N . VAL A 1 112 ? -15.853 -5.659 16.581 1.00 87.75 112 VAL A N 1
ATOM 840 C CA . VAL A 1 112 ? -15.492 -6.650 17.603 1.00 87.75 112 VAL A CA 1
ATOM 841 C C . VAL A 1 112 ? -14.334 -6.142 18.461 1.00 87.75 112 VAL A C 1
ATOM 843 O O . VAL A 1 112 ? -13.364 -5.588 17.949 1.00 87.75 112 VAL A O 1
ATOM 846 N N . LYS A 1 113 ? -14.432 -6.350 19.781 1.00 90.81 113 LYS A N 1
ATOM 847 C CA . LYS A 1 113 ? -13.356 -6.071 20.744 1.00 90.81 113 LYS A CA 1
ATOM 848 C C . LYS A 1 113 ? -12.348 -7.219 20.757 1.00 90.81 113 LYS A C 1
ATOM 850 O O . LYS A 1 113 ? -12.747 -8.375 20.880 1.00 90.81 113 LYS A O 1
ATOM 855 N N . GLY A 1 114 ? -11.057 -6.902 20.718 1.00 90.56 114 GLY A N 1
ATOM 856 C CA . GLY A 1 114 ? -9.990 -7.894 20.858 1.00 90.56 114 GLY A CA 1
ATOM 857 C C . GLY A 1 114 ? -8.713 -7.542 20.104 1.00 90.56 114 GLY A C 1
ATOM 858 O O . GLY A 1 114 ? -8.628 -6.509 19.441 1.00 90.56 114 GLY A O 1
ATOM 859 N N . LEU A 1 115 ? -7.719 -8.431 20.195 1.00 92.62 115 LEU A N 1
ATOM 860 C CA . LEU A 1 115 ? -6.493 -8.305 19.413 1.00 92.62 115 LEU A CA 1
ATOM 861 C C . LEU A 1 115 ? -6.730 -8.716 17.962 1.00 92.62 115 LEU A C 1
ATOM 863 O O . LEU A 1 115 ? -7.182 -9.826 17.681 1.00 92.62 115 LEU A O 1
ATOM 867 N N . PHE A 1 116 ? -6.326 -7.846 17.048 1.00 92.88 116 PHE A N 1
ATOM 868 C CA . PHE A 1 116 ? -6.301 -8.113 15.622 1.00 92.88 116 PHE A CA 1
ATOM 869 C C . PHE A 1 116 ? -4.870 -8.134 15.092 1.00 92.88 116 PHE A C 1
ATOM 871 O O . PHE A 1 116 ? -4.061 -7.254 15.394 1.00 92.88 116 PHE A O 1
ATOM 878 N N . TYR A 1 117 ? -4.584 -9.124 14.252 1.00 92.12 117 TYR A N 1
ATOM 879 C CA . TYR A 1 117 ? -3.307 -9.295 13.572 1.00 92.12 117 TYR A CA 1
ATOM 880 C C . TYR A 1 117 ? -3.525 -9.072 12.076 1.00 92.12 117 TYR A C 1
ATOM 882 O O . TYR A 1 117 ? -4.156 -9.890 11.413 1.00 92.12 117 TYR A O 1
ATOM 890 N N . GLY A 1 118 ? -3.018 -7.959 11.546 1.00 89.56 118 GLY A N 1
ATOM 891 C CA . GLY A 1 118 ? -3.141 -7.644 10.123 1.00 89.56 118 GLY A CA 1
ATOM 892 C C . GLY A 1 118 ? -1.996 -8.228 9.303 1.00 89.56 118 GLY A C 1
ATOM 893 O O . GLY A 1 118 ? -0.829 -8.104 9.679 1.00 89.56 118 GLY A O 1
ATOM 894 N N . ALA A 1 119 ? -2.324 -8.812 8.152 1.00 93.62 119 ALA A N 1
ATOM 895 C CA . ALA A 1 119 ? -1.328 -9.247 7.180 1.00 93.62 119 ALA A CA 1
ATOM 896 C C . ALA A 1 119 ? -0.710 -8.047 6.424 1.00 93.62 119 ALA A C 1
ATOM 898 O O . ALA A 1 119 ? -1.308 -6.960 6.363 1.00 93.62 119 ALA A O 1
ATOM 899 N N . PRO A 1 120 ? 0.493 -8.216 5.848 1.00 97.00 120 PRO A N 1
ATOM 900 C CA . PRO A 1 120 ? 1.040 -7.276 4.880 1.00 97.00 120 PRO A CA 1
ATOM 901 C C . PRO A 1 120 ? 0.110 -7.086 3.680 1.00 97.00 120 PRO A C 1
ATOM 903 O O . PRO A 1 120 ? -0.448 -8.052 3.168 1.00 97.00 120 PRO A O 1
ATOM 906 N N . ALA A 1 121 ? 0.000 -5.852 3.196 1.00 97.88 121 ALA A N 1
ATOM 907 C CA . ALA A 1 121 ? -0.624 -5.588 1.909 1.00 97.88 121 ALA A CA 1
ATOM 908 C C . ALA A 1 121 ? 0.308 -6.027 0.773 1.00 97.88 121 ALA A C 1
ATOM 910 O O . ALA A 1 121 ? 1.536 -5.949 0.900 1.00 97.88 121 ALA A O 1
ATOM 911 N N . VAL A 1 122 ? -0.276 -6.448 -0.345 1.00 98.31 122 VAL A N 1
ATOM 912 C CA . VAL A 1 122 ? 0.452 -6.936 -1.518 1.00 98.31 122 VAL A CA 1
ATOM 913 C C . VAL A 1 122 ? 0.331 -5.926 -2.649 1.00 98.31 122 VAL A C 1
ATOM 915 O O . VAL A 1 122 ? -0.766 -5.499 -3.010 1.00 98.31 122 VAL A O 1
ATOM 918 N N . VAL A 1 123 ? 1.467 -5.561 -3.232 1.00 98.50 123 VAL A N 1
ATOM 919 C CA . VAL A 1 123 ? 1.550 -4.746 -4.443 1.00 98.50 123 VAL A CA 1
ATOM 920 C C . VAL A 1 123 ? 2.051 -5.615 -5.579 1.00 98.50 123 VAL A C 1
ATOM 922 O O . VAL A 1 123 ? 3.131 -6.190 -5.486 1.00 98.50 123 VAL A O 1
ATOM 925 N N . LYS A 1 124 ? 1.286 -5.692 -6.664 1.00 98.25 124 LYS A N 1
ATOM 926 C CA . LYS A 1 124 ? 1.661 -6.409 -7.884 1.00 98.25 124 LYS A CA 1
ATOM 927 C C . LYS A 1 124 ? 1.948 -5.423 -9.000 1.00 98.25 124 LYS A C 1
ATOM 929 O O . LYS A 1 124 ? 1.237 -4.432 -9.126 1.00 98.25 124 LYS A O 1
ATOM 934 N N . PHE A 1 125 ? 2.978 -5.671 -9.799 1.00 98.00 125 PHE A N 1
ATOM 935 C CA . PHE A 1 125 ? 3.370 -4.768 -10.881 1.00 98.00 125 PHE A CA 1
ATOM 936 C C . PHE A 1 125 ? 4.104 -5.498 -12.002 1.00 98.00 125 PHE A C 1
ATOM 938 O O . PHE A 1 125 ? 4.659 -6.587 -11.821 1.00 98.00 125 PHE A O 1
ATOM 945 N N . ARG A 1 126 ? 4.127 -4.881 -13.181 1.00 96.88 126 ARG A N 1
ATOM 946 C CA . ARG A 1 126 ? 4.819 -5.381 -14.367 1.00 96.88 126 ARG A CA 1
ATOM 947 C C . ARG A 1 126 ? 6.126 -4.649 -14.613 1.00 96.88 126 ARG A C 1
ATOM 949 O O . ARG A 1 126 ? 6.256 -3.448 -14.376 1.00 96.88 126 ARG A O 1
ATOM 956 N N . ILE A 1 127 ? 7.079 -5.404 -15.151 1.00 94.50 127 ILE A N 1
ATOM 957 C CA . ILE A 1 127 ? 8.345 -4.899 -15.675 1.00 94.50 127 ILE A CA 1
ATOM 958 C C . ILE A 1 127 ? 8.358 -5.227 -17.170 1.00 94.50 127 ILE A C 1
ATOM 960 O O . ILE A 1 127 ? 8.262 -6.407 -17.494 1.00 94.50 127 ILE A O 1
ATOM 964 N N . PRO A 1 128 ? 8.504 -4.252 -18.086 1.00 88.50 128 PRO A N 1
ATOM 965 C CA . PRO A 1 128 ? 8.407 -4.508 -19.528 1.00 88.50 128 PRO A CA 1
ATOM 966 C C . PRO A 1 128 ? 9.351 -5.602 -20.047 1.00 88.50 128 PRO A C 1
ATOM 968 O O . PRO A 1 128 ? 9.021 -6.324 -20.981 1.00 88.50 128 PRO A O 1
ATOM 971 N N . THR A 1 129 ? 10.518 -5.757 -19.420 1.00 88.75 129 THR A N 1
ATOM 972 C CA . THR A 1 129 ? 11.535 -6.752 -19.787 1.00 88.75 129 THR A CA 1
ATOM 973 C C . THR A 1 129 ? 11.304 -8.137 -19.173 1.00 88.75 129 THR A C 1
ATOM 975 O O . THR A 1 129 ? 12.061 -9.063 -19.467 1.00 88.75 129 THR A O 1
ATOM 978 N N . LYS A 1 130 ? 10.280 -8.319 -18.325 1.00 88.44 130 LYS A N 1
ATOM 979 C CA . LYS A 1 130 ? 9.965 -9.594 -17.664 1.00 88.44 130 LYS A CA 1
ATOM 980 C C . LYS A 1 130 ? 8.510 -9.990 -17.902 1.00 88.44 130 LYS A C 1
ATOM 982 O O . LYS A 1 130 ? 7.592 -9.243 -17.594 1.00 88.44 130 LYS A O 1
ATOM 987 N N . ALA A 1 131 ? 8.297 -11.221 -18.364 1.00 86.69 131 ALA A N 1
ATOM 988 C CA . ALA A 1 131 ? 6.950 -11.756 -18.570 1.00 86.69 131 ALA A CA 1
ATOM 989 C C . ALA A 1 131 ? 6.195 -12.021 -17.251 1.00 86.69 131 ALA A C 1
ATOM 991 O O . ALA A 1 131 ? 4.972 -11.920 -17.203 1.00 86.69 131 ALA A O 1
ATOM 992 N N . ALA A 1 132 ? 6.916 -12.368 -16.180 1.00 91.44 132 ALA A N 1
ATOM 993 C CA . ALA A 1 132 ? 6.321 -12.655 -14.881 1.00 91.44 132 ALA A CA 1
ATOM 994 C C . ALA A 1 132 ? 5.976 -11.367 -14.117 1.00 91.44 132 ALA A C 1
ATOM 996 O O . ALA A 1 132 ? 6.814 -10.466 -13.986 1.00 91.44 132 ALA A O 1
ATOM 997 N N . LEU A 1 133 ? 4.760 -11.332 -13.565 1.00 94.25 133 LEU A N 1
ATOM 998 C CA . LEU A 1 133 ? 4.313 -10.300 -12.633 1.00 94.25 133 LEU A CA 1
ATOM 999 C C . LEU A 1 133 ? 5.192 -10.326 -11.377 1.00 94.25 133 LEU A C 1
ATOM 1001 O O . LEU A 1 133 ? 5.541 -11.396 -10.881 1.00 94.25 133 LEU A O 1
ATOM 1005 N N . GLN A 1 134 ? 5.562 -9.149 -10.890 1.00 96.19 134 GLN A N 1
ATOM 1006 C CA . GLN A 1 134 ? 6.365 -8.989 -9.684 1.00 96.19 134 GLN A CA 1
ATOM 1007 C C . GLN A 1 134 ? 5.474 -8.607 -8.511 1.00 96.19 134 GLN A C 1
ATOM 1009 O O . GLN A 1 134 ? 4.427 -7.985 -8.700 1.00 96.19 134 GLN A O 1
ATOM 1014 N N . GLU A 1 135 ? 5.911 -8.960 -7.307 1.00 96.94 135 GLU A N 1
ATOM 1015 C CA . GLU A 1 135 ? 5.190 -8.672 -6.072 1.00 96.94 135 GLU A CA 1
ATOM 1016 C C . GLU A 1 135 ? 6.103 -7.976 -5.061 1.00 96.94 135 GLU A C 1
ATOM 1018 O O . GLU A 1 135 ? 7.293 -8.278 -4.959 1.00 96.94 135 GLU A O 1
ATOM 1023 N N . ALA A 1 136 ? 5.530 -7.050 -4.302 1.00 97.50 136 ALA A N 1
ATOM 1024 C CA . ALA A 1 136 ? 6.143 -6.412 -3.150 1.00 97.50 136 ALA A CA 1
ATOM 1025 C C . ALA A 1 136 ? 5.161 -6.450 -1.976 1.00 97.50 136 ALA A C 1
ATOM 1027 O O . ALA A 1 136 ? 3.951 -6.323 -2.157 1.00 97.50 136 ALA A O 1
ATOM 1028 N N . TYR A 1 137 ? 5.693 -6.613 -0.769 1.00 98.06 137 TYR A N 1
ATOM 1029 C CA . TYR A 1 137 ? 4.904 -6.729 0.453 1.00 98.06 137 TYR A CA 1
ATOM 1030 C C . TYR A 1 137 ? 5.116 -5.501 1.324 1.00 98.06 137 TYR A C 1
ATOM 1032 O O . TYR A 1 137 ? 6.226 -4.968 1.405 1.00 98.06 137 TYR A O 1
ATOM 1040 N N . SER A 1 138 ? 4.055 -5.057 1.991 1.00 98.12 138 SER A N 1
ATOM 1041 C CA . SER A 1 138 ? 4.172 -3.995 2.979 1.00 98.12 138 SER A CA 1
ATOM 1042 C C . SER A 1 138 ? 4.898 -4.456 4.235 1.00 98.12 138 SER A C 1
ATOM 1044 O O . SER A 1 138 ? 4.992 -5.643 4.547 1.00 98.12 138 SER A O 1
ATOM 1046 N N . THR A 1 139 ? 5.328 -3.491 5.037 1.00 95.50 139 THR A N 1
ATOM 1047 C CA . THR A 1 139 ? 5.661 -3.759 6.436 1.00 95.50 139 THR A CA 1
ATOM 1048 C C . THR A 1 139 ? 4.471 -4.404 7.165 1.00 95.50 139 THR A C 1
ATOM 1050 O O . THR A 1 139 ? 3.323 -4.009 6.917 1.00 95.50 139 THR A O 1
ATOM 1053 N N . PRO A 1 140 ? 4.707 -5.386 8.055 1.00 90.50 140 PRO A N 1
ATOM 1054 C CA . PRO A 1 140 ? 3.664 -5.908 8.929 1.00 90.50 140 PRO A CA 1
ATOM 1055 C C . PRO A 1 140 ? 3.246 -4.837 9.942 1.00 90.50 140 PRO A C 1
ATOM 1057 O O . PRO A 1 140 ? 4.024 -3.938 10.269 1.00 90.50 140 PRO A O 1
ATOM 1060 N N . ILE A 1 141 ? 2.024 -4.947 10.460 1.00 93.56 141 ILE A N 1
ATOM 1061 C CA . ILE A 1 141 ? 1.532 -4.059 11.516 1.00 93.56 141 ILE A CA 1
ATOM 1062 C C . ILE A 1 141 ? 1.655 -4.738 12.875 1.00 93.56 141 ILE A C 1
ATOM 1064 O O . ILE A 1 141 ? 1.561 -5.961 12.986 1.00 93.56 141 ILE A O 1
ATOM 1068 N N . LEU A 1 142 ? 1.848 -3.935 13.919 1.00 91.81 142 LEU A N 1
ATOM 1069 C CA . LEU A 1 142 ? 1.730 -4.440 15.281 1.00 91.81 142 LEU A CA 1
ATOM 1070 C C . LEU A 1 142 ? 0.278 -4.856 15.559 1.00 91.81 142 LEU A C 1
ATOM 1072 O O . LEU A 1 142 ? -0.639 -4.268 14.975 1.00 91.81 142 LEU A O 1
ATOM 1076 N N . PRO A 1 143 ? 0.060 -5.831 16.460 1.00 92.69 143 PRO A N 1
ATOM 1077 C CA . PRO A 1 143 ? -1.282 -6.231 16.842 1.00 92.69 143 PRO A CA 1
ATOM 1078 C C . PRO A 1 143 ? -2.085 -5.030 17.342 1.00 92.69 143 PRO A C 1
ATOM 1080 O O . PRO A 1 143 ? -1.612 -4.246 18.170 1.00 92.69 143 PRO A O 1
ATOM 1083 N N . LEU A 1 144 ? -3.297 -4.883 16.822 1.00 92.19 144 LEU A N 1
ATOM 1084 C CA . LEU A 1 144 ? -4.208 -3.809 17.187 1.00 92.19 144 LEU A CA 1
ATOM 1085 C C . LEU A 1 144 ? -5.110 -4.303 18.310 1.00 92.19 144 LEU A C 1
ATOM 1087 O O . LEU A 1 144 ? -5.839 -5.269 18.123 1.00 92.19 144 LEU A O 1
ATOM 1091 N N . ASP A 1 145 ? -5.072 -3.640 19.462 1.00 92.06 145 ASP A N 1
ATOM 1092 C CA . ASP A 1 145 ? -5.995 -3.925 20.563 1.00 92.06 145 ASP A CA 1
ATOM 1093 C C . ASP A 1 145 ? -7.267 -3.084 20.396 1.00 92.06 145 ASP A C 1
ATOM 1095 O O . ASP A 1 145 ? -7.321 -1.915 20.802 1.00 92.06 145 ASP A O 1
ATOM 1099 N N . ILE A 1 146 ? -8.237 -3.655 19.686 1.00 91.06 146 ILE A N 1
ATOM 1100 C CA . ILE A 1 146 ? -9.432 -2.977 19.192 1.00 91.06 146 ILE A CA 1
ATOM 1101 C C . ILE A 1 146 ? -10.464 -2.842 20.306 1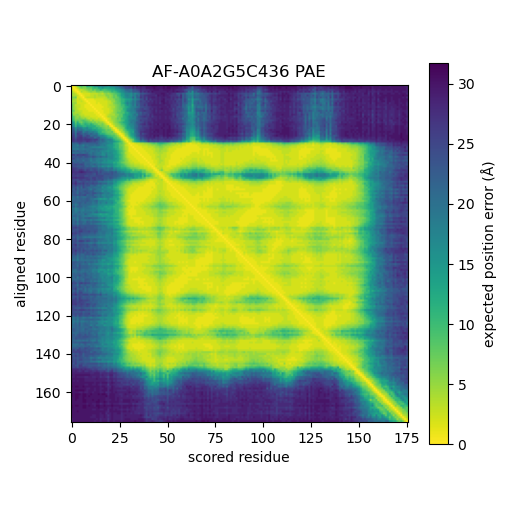.00 91.06 146 ILE A C 1
ATOM 1103 O O . ILE A 1 146 ? -10.760 -3.805 21.016 1.00 91.06 146 ILE A O 1
ATOM 1107 N N . LEU A 1 147 ? -11.053 -1.652 20.426 1.00 86.00 147 LEU A N 1
ATOM 1108 C CA . LEU A 1 147 ? -12.045 -1.282 21.437 1.00 86.00 147 LEU A CA 1
ATOM 1109 C C . LEU A 1 147 ? -11.549 -1.550 22.869 1.00 86.00 147 LEU A C 1
ATOM 1111 O O . LEU A 1 147 ? -12.337 -1.773 23.793 1.00 86.00 147 LEU A O 1
ATOM 1115 N N . ALA A 1 148 ? -10.230 -1.517 23.061 1.00 83.38 148 ALA A N 1
ATOM 1116 C CA . ALA A 1 148 ? -9.605 -1.641 24.364 1.00 83.38 148 ALA A CA 1
ATOM 1117 C C . ALA A 1 148 ? -9.970 -0.458 25.266 1.00 83.38 148 ALA A C 1
ATOM 1119 O O . ALA A 1 148 ? -10.164 0.681 24.818 1.00 83.38 148 ALA A O 1
ATOM 1120 N N . ASP A 1 149 ? -10.015 -0.711 26.571 1.00 79.19 149 ASP A N 1
ATOM 1121 C CA . ASP A 1 149 ? -10.252 0.333 27.561 1.00 79.19 149 ASP A CA 1
ATOM 1122 C C . ASP A 1 149 ? -8.961 1.124 27.780 1.00 79.19 149 ASP A C 1
ATOM 1124 O O . ASP A 1 149 ? -8.151 0.840 28.660 1.00 79.19 149 ASP A O 1
ATOM 1128 N N . ARG A 1 150 ? -8.743 2.114 26.911 1.00 72.88 150 ARG A N 1
ATOM 1129 C CA . ARG A 1 150 ? -7.592 3.019 26.975 1.00 72.88 150 ARG A CA 1
ATOM 1130 C C . ARG A 1 150 ? -7.928 4.247 27.806 1.00 72.88 150 ARG A C 1
ATOM 1132 O O . ARG A 1 150 ? -8.991 4.850 27.653 1.00 72.88 150 ARG A O 1
ATOM 1139 N N . ALA A 1 151 ? -6.985 4.660 28.651 1.00 69.25 151 ALA A N 1
ATOM 1140 C CA . ALA A 1 151 ? -7.068 5.957 29.307 1.00 69.25 151 ALA A CA 1
ATOM 1141 C C . ALA A 1 151 ? -7.089 7.071 28.240 1.00 69.25 151 ALA A C 1
ATOM 1143 O O . ALA A 1 151 ? -6.375 6.967 27.239 1.00 69.25 151 ALA A O 1
ATOM 1144 N N . PRO A 1 152 ? -7.887 8.136 28.425 1.00 65.19 152 PRO A N 1
ATOM 1145 C CA . PRO A 1 152 ? -7.981 9.210 27.448 1.00 65.19 152 PRO A CA 1
ATOM 1146 C C . PRO A 1 152 ? -6.604 9.833 27.213 1.00 65.19 152 PRO A C 1
ATOM 1148 O O . PRO A 1 152 ? -5.941 10.273 28.156 1.00 65.19 152 PRO A O 1
ATOM 1151 N N . GLU A 1 153 ? -6.183 9.889 25.949 1.00 62.28 153 GLU A N 1
ATOM 1152 C CA . GLU A 1 153 ? -4.923 10.523 25.579 1.00 62.28 153 GLU A CA 1
ATOM 1153 C C . GLU A 1 153 ? -4.966 12.000 25.984 1.00 62.28 153 GLU A C 1
ATOM 1155 O O . GLU A 1 153 ? -5.762 12.795 25.468 1.00 62.28 153 GLU A O 1
ATOM 1160 N N . LYS A 1 154 ? -4.117 12.380 26.946 1.00 59.66 154 LYS A N 1
ATOM 1161 C CA . LYS A 1 154 ? -3.914 13.784 27.302 1.00 59.66 154 LYS A CA 1
ATOM 1162 C C . LYS A 1 154 ? -3.207 14.454 26.130 1.00 59.66 154 LYS A C 1
ATOM 1164 O O . LYS A 1 154 ? -1.982 14.426 26.041 1.00 59.66 154 LYS A O 1
ATOM 1169 N N . LYS A 1 155 ? -3.976 15.075 25.235 1.00 59.59 155 LYS A N 1
ATOM 1170 C CA . LYS A 1 155 ? -3.421 15.999 24.244 1.00 59.59 155 LYS A CA 1
ATOM 1171 C C . LYS A 1 155 ? -2.689 17.094 25.015 1.00 59.59 155 LYS A C 1
ATOM 1173 O O . LYS A 1 155 ? -3.298 17.816 25.802 1.00 59.59 155 LYS A O 1
ATOM 1178 N N . PHE A 1 156 ? -1.369 17.156 24.862 1.00 59.84 156 PHE A N 1
ATOM 1179 C CA . PHE A 1 156 ? -0.567 18.206 25.472 1.00 59.84 156 PHE A CA 1
ATOM 1180 C C . PHE A 1 156 ? -1.037 19.551 24.915 1.00 59.84 156 PHE A C 1
ATOM 1182 O O . PHE A 1 156 ? -0.849 19.855 23.742 1.00 59.84 156 PHE A O 1
ATOM 1189 N N . GLU A 1 157 ? -1.683 20.350 25.757 1.00 58.03 157 GLU A N 1
ATOM 1190 C CA . GLU A 1 157 ? -2.103 21.710 25.439 1.00 58.03 157 GLU A CA 1
ATOM 1191 C C . GLU A 1 157 ? -0.865 22.624 25.457 1.00 58.03 157 GLU A C 1
ATOM 1193 O O . GLU A 1 157 ? -0.450 23.132 26.503 1.00 58.03 157 GLU A O 1
ATOM 1198 N N . TRP A 1 158 ? -0.266 22.868 24.287 1.00 58.41 158 TRP A N 1
ATOM 1199 C CA . TRP A 1 158 ? 0.861 23.803 24.106 1.00 58.41 158 TRP A CA 1
ATOM 1200 C C . TRP A 1 158 ? 0.514 25.256 24.506 1.00 58.41 158 TRP A C 1
ATOM 1202 O O . TRP A 1 158 ? 1.395 26.114 24.603 1.00 58.41 158 TRP A O 1
ATOM 1212 N N . ALA A 1 159 ? -0.759 25.544 24.796 1.00 55.38 159 ALA A N 1
ATOM 1213 C CA . ALA A 1 159 ? -1.262 26.860 25.175 1.00 55.38 159 ALA A CA 1
ATOM 1214 C C . ALA A 1 159 ? -0.714 27.386 26.518 1.00 55.38 159 ALA A C 1
ATOM 1216 O O . ALA A 1 159 ? -0.620 28.601 26.698 1.00 55.38 159 ALA A O 1
ATOM 1217 N N . LYS A 1 160 ? -0.278 26.523 27.451 1.00 53.38 160 LYS A N 1
ATOM 1218 C CA . LYS A 1 160 ? 0.233 26.981 28.763 1.00 53.38 160 LYS A CA 1
ATOM 1219 C C . LYS A 1 160 ? 1.654 27.557 28.732 1.00 53.38 160 LYS A C 1
ATOM 1221 O O . LYS A 1 160 ? 1.983 28.394 29.571 1.00 53.38 160 LYS A O 1
ATOM 1226 N N . VAL A 1 161 ? 2.489 27.189 27.757 1.00 54.12 161 VAL A N 1
ATOM 1227 C CA . VAL A 1 161 ? 3.894 27.650 27.702 1.00 54.12 161 VAL A CA 1
ATOM 1228 C C . VAL A 1 161 ? 3.997 29.126 27.291 1.00 54.12 161 VAL A C 1
ATOM 1230 O O . VAL A 1 161 ? 4.910 29.835 27.721 1.00 54.12 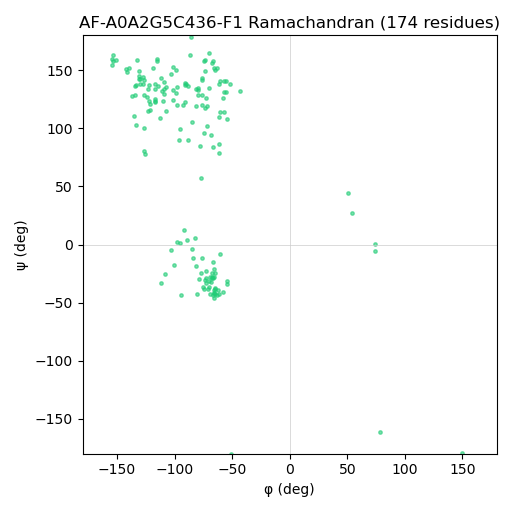161 VAL A O 1
ATOM 1233 N N . ARG A 1 162 ? 3.034 29.637 26.511 1.00 47.53 162 ARG A N 1
ATOM 1234 C CA . ARG A 1 162 ? 3.048 31.033 26.043 1.00 47.53 162 ARG A CA 1
ATOM 1235 C C . ARG A 1 162 ? 2.692 32.029 27.159 1.00 47.53 162 ARG A C 1
ATOM 1237 O O . ARG A 1 162 ? 3.233 33.132 27.175 1.00 47.53 162 ARG A O 1
ATOM 1244 N N . THR A 1 163 ? 1.865 31.630 28.127 1.00 48.66 163 THR A N 1
ATOM 1245 C CA . THR A 1 163 ? 1.483 32.481 29.270 1.00 48.66 163 THR A CA 1
ATOM 1246 C C . THR A 1 163 ? 2.614 32.611 30.293 1.00 48.66 163 THR A C 1
ATOM 1248 O O . THR A 1 163 ? 2.875 33.711 30.775 1.00 48.66 163 THR A O 1
ATOM 1251 N N . ILE A 1 164 ? 3.364 31.532 30.553 1.00 52.53 164 ILE A N 1
ATOM 1252 C CA . ILE A 1 164 ? 4.494 31.550 31.501 1.00 52.53 164 ILE A CA 1
ATOM 1253 C C . ILE A 1 164 ? 5.622 32.472 31.003 1.00 52.53 164 ILE A C 1
ATOM 1255 O O . ILE A 1 164 ? 6.181 33.244 31.781 1.00 52.53 164 ILE A O 1
ATOM 1259 N N . ARG A 1 165 ? 5.902 32.489 29.691 1.00 46.94 165 ARG A N 1
ATOM 1260 C CA . ARG A 1 165 ? 6.899 33.412 29.114 1.00 46.94 165 ARG A CA 1
ATOM 1261 C C . ARG A 1 165 ? 6.485 34.885 29.189 1.00 46.94 165 ARG A C 1
ATOM 1263 O O . ARG A 1 165 ? 7.354 35.743 29.298 1.00 46.94 165 ARG A O 1
ATOM 1270 N N . LYS A 1 166 ? 5.183 35.190 29.171 1.00 46.94 166 LYS A N 1
ATOM 1271 C CA . LYS A 1 166 ? 4.686 36.573 29.278 1.00 46.94 166 LYS A CA 1
ATOM 1272 C C . LYS A 1 166 ? 4.773 37.112 30.711 1.00 46.94 166 LYS A C 1
ATOM 1274 O O . LYS A 1 166 ? 5.131 38.268 30.894 1.00 46.94 166 LYS A O 1
ATOM 1279 N N . ILE A 1 167 ? 4.531 36.267 31.716 1.00 50.91 167 ILE A N 1
ATOM 1280 C CA . ILE A 1 167 ? 4.644 36.649 33.136 1.00 50.91 167 ILE A CA 1
ATOM 1281 C C . ILE A 1 167 ? 6.114 36.874 33.529 1.00 50.91 167 ILE A C 1
ATOM 1283 O O . ILE A 1 167 ? 6.416 37.827 34.245 1.00 50.91 167 ILE A O 1
ATOM 1287 N N . SER A 1 168 ? 7.044 36.077 32.987 1.00 48.34 168 SER A N 1
ATOM 1288 C CA . SER A 1 168 ? 8.482 36.263 33.235 1.00 48.34 168 SER A CA 1
ATOM 1289 C C . SER A 1 168 ? 9.050 37.553 32.624 1.00 48.34 168 SER A C 1
ATOM 1291 O O . SER A 1 168 ? 10.005 38.096 33.166 1.00 48.34 168 SER A O 1
ATOM 1293 N N . PHE A 1 169 ? 8.475 38.067 31.530 1.00 47.25 169 PHE A N 1
ATOM 1294 C CA . PHE A 1 169 ? 8.898 39.342 30.930 1.00 47.25 169 PHE A CA 1
ATOM 1295 C C . PHE A 1 169 ? 8.360 40.570 31.678 1.00 47.25 169 PHE A C 1
ATOM 1297 O O . PHE A 1 169 ? 9.026 41.600 31.710 1.00 47.25 169 PHE A O 1
ATOM 1304 N N . ILE A 1 170 ? 7.188 40.463 32.313 1.00 51.97 170 ILE A N 1
ATOM 1305 C CA . ILE A 1 170 ? 6.591 41.564 33.089 1.00 51.97 170 ILE A CA 1
ATOM 1306 C C . ILE A 1 170 ? 7.344 41.781 34.412 1.00 51.97 170 ILE A C 1
ATOM 1308 O O . ILE A 1 170 ? 7.508 42.919 34.836 1.00 51.97 170 ILE A O 1
ATOM 1312 N N . PHE A 1 171 ? 7.884 40.724 35.028 1.00 48.22 171 PHE A N 1
ATOM 1313 C CA . PHE A 1 171 ? 8.662 40.851 36.270 1.00 48.22 171 PHE A CA 1
ATOM 1314 C C . PHE A 1 171 ? 10.056 41.478 36.087 1.00 48.22 171 PHE A C 1
ATOM 1316 O O . PHE A 1 171 ? 10.587 42.044 37.036 1.00 48.22 171 PHE A O 1
ATOM 1323 N N . ILE A 1 172 ? 10.636 41.433 34.882 1.00 51.12 172 ILE A N 1
ATOM 1324 C CA . ILE A 1 172 ? 11.976 41.992 34.610 1.00 51.12 172 ILE A CA 1
ATOM 1325 C C . ILE A 1 172 ? 11.929 43.516 34.377 1.00 51.12 172 ILE A C 1
ATOM 1327 O O . ILE A 1 172 ? 12.945 44.182 34.515 1.00 51.12 172 ILE A O 1
ATOM 1331 N N . HIS A 1 173 ? 10.764 44.096 34.068 1.00 48.06 173 HIS A N 1
ATOM 1332 C CA . HIS A 1 173 ? 10.618 45.544 33.827 1.00 48.06 173 HIS A CA 1
ATOM 1333 C C . HIS A 1 173 ? 10.101 46.351 35.034 1.00 48.06 173 HIS A C 1
ATOM 1335 O O . HIS A 1 173 ? 9.915 47.556 34.908 1.00 48.06 173 HIS A O 1
ATOM 1341 N N . VAL A 1 174 ? 9.861 45.720 36.191 1.00 50.50 174 VAL A N 1
ATOM 1342 C CA . VAL A 1 174 ? 9.410 46.412 37.423 1.00 50.50 174 VAL A CA 1
ATOM 1343 C C . VAL A 1 174 ? 10.550 46.597 38.441 1.00 50.50 174 VAL A C 1
ATOM 1345 O O . VAL A 1 174 ? 10.376 47.271 39.449 1.00 50.50 174 VAL A O 1
ATOM 1348 N N . TRP A 1 175 ? 11.740 46.061 38.164 1.00 47.09 175 TRP A N 1
ATOM 1349 C CA . TRP A 1 175 ? 12.972 46.357 38.899 1.00 47.09 175 TRP A CA 1
ATOM 1350 C C . TRP A 1 175 ? 14.060 46.801 37.917 1.00 47.09 175 TRP A C 1
ATOM 1352 O O . TRP A 1 175 ? 14.905 46.008 37.505 1.00 47.09 175 TRP A O 1
ATOM 1362 N N . ASN A 1 176 ? 13.997 48.072 37.523 1.00 43.94 176 ASN A N 1
ATOM 1363 C CA . ASN A 1 176 ? 15.162 48.910 37.245 1.00 43.94 176 ASN A CA 1
ATOM 1364 C C . ASN A 1 176 ? 14.777 50.375 37.470 1.00 43.94 176 ASN A C 1
ATOM 1366 O O . ASN A 1 176 ? 13.696 50.759 36.969 1.00 43.94 176 ASN A O 1
#

Radius of gyration: 28.25 Å; Cα contacts (8 Å, |Δi|>4): 318; chains: 1; bounding box: 86×62×59 Å

pLDDT: mean 83.71, std 17.04, range [43.94, 98.62]